Protein AF-A0A4R7BWS0-F1 (afdb_monomer)

Foldseek 3Di:
DDADWAWKWKQWPPPAIDIDIGGPVVQVVVNVVVCVVRVTHMDMAGPVCPAPLRVLVVQQSVCVVVVNGRDPVSVVVNVVSVVVVVPDPDDPPDD

Secondary structure (DSSP, 8-state):
-PPPPEEEEEEETTTEEEEEEE-HHHHHHHHHHHHHHHTS-EEEEETT--SHHHHHHHHHHHHHHTTS---HHHHHHHHHHHHHHHS--------

Solvent-accessible surface area (backbone atoms only — not comparable to full-atom values): 5580 Å² total; per-residue (Å²): 132,84,75,71,68,46,54,31,37,37,36,29,50,97,78,47,74,46,82,46,81,36,30,72,66,57,51,49,51,52,42,52,52,49,15,63,74,64,73,36,57,61,52,77,31,50,68,81,46,86,45,72,63,23,45,48,51,52,52,37,48,51,30,45,76,71,70,71,50,56,59,70,66,55,56,51,53,44,54,50,52,54,49,54,66,69,68,58,75,81,77,84,83,79,128

pLDDT: mean 88.91, std 13.63, range [46.38, 98.06]

Mean predicted aligned error: 6.19 Å

Structure (mmCIF, N/CA/C/O backbone):
data_AF-A0A4R7BWS0-F1
#
_entry.id   AF-A0A4R7BWS0-F1
#
loop_
_atom_site.group_PDB
_atom_site.id
_atom_site.type_symbol
_atom_site.label_atom_id
_atom_site.label_alt_id
_atom_site.label_comp_id
_atom_site.label_asym_id
_atom_site.label_entity_id
_atom_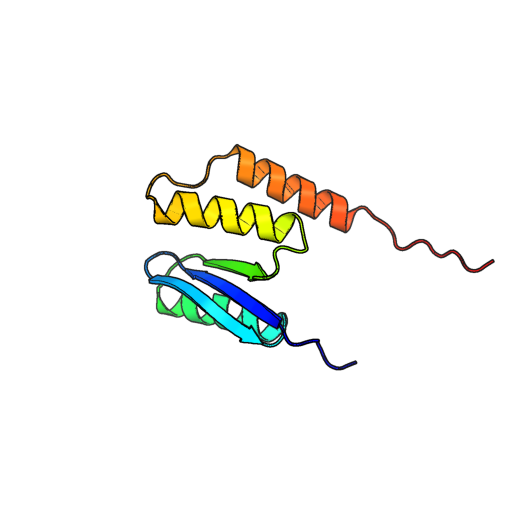site.label_seq_id
_atom_site.pdbx_PDB_ins_code
_atom_site.Cartn_x
_atom_site.Cartn_y
_atom_site.Cartn_z
_atom_site.occupancy
_atom_site.B_iso_or_equiv
_atom_site.auth_seq_id
_atom_site.auth_comp_id
_atom_site.auth_asym_id
_atom_site.auth_atom_id
_atom_site.pdbx_PDB_model_num
ATOM 1 N N . MET A 1 1 ? -12.637 8.087 21.839 1.00 50.12 1 MET A N 1
ATOM 2 C CA . MET A 1 1 ? -13.238 7.190 20.827 1.00 50.12 1 MET A CA 1
ATOM 3 C C . MET A 1 1 ? -12.183 6.160 20.456 1.00 50.12 1 MET A C 1
ATOM 5 O O . MET A 1 1 ? -11.066 6.574 20.181 1.00 50.12 1 MET A O 1
ATOM 9 N N . ALA A 1 2 ? -12.476 4.858 20.528 1.00 63.69 2 ALA A N 1
ATOM 10 C CA . ALA A 1 2 ? -11.518 3.834 20.104 1.00 63.69 2 ALA A CA 1
ATOM 11 C C . ALA A 1 2 ? -11.330 3.908 18.579 1.00 63.69 2 ALA A C 1
ATOM 13 O O . ALA A 1 2 ? -12.312 4.050 17.848 1.00 63.69 2 ALA A O 1
ATOM 14 N N . ALA A 1 3 ? -10.085 3.863 18.102 1.00 73.56 3 ALA A N 1
ATOM 15 C CA . ALA A 1 3 ? -9.812 3.822 16.671 1.00 73.56 3 ALA A CA 1
ATOM 16 C C . ALA A 1 3 ? -10.350 2.507 16.084 1.00 73.56 3 ALA A C 1
ATOM 18 O O . ALA A 1 3 ? -10.209 1.446 16.686 1.00 73.56 3 ALA A O 1
ATOM 19 N N . LYS A 1 4 ? -11.005 2.580 14.920 1.00 87.00 4 LYS A N 1
ATOM 20 C CA . LYS A 1 4 ? -11.599 1.406 14.271 1.00 87.00 4 LYS A CA 1
ATOM 21 C C . LYS A 1 4 ? -10.503 0.549 13.631 1.00 87.00 4 LYS A C 1
ATOM 23 O O . LYS A 1 4 ? -9.774 1.042 12.770 1.00 87.00 4 LYS A O 1
ATOM 28 N N . THR A 1 5 ? -10.432 -0.720 14.021 1.00 92.31 5 THR A N 1
ATOM 29 C CA . THR A 1 5 ? -9.582 -1.734 13.385 1.00 92.31 5 THR A CA 1
ATOM 30 C C . THR A 1 5 ? -10.063 -2.024 11.962 1.00 92.31 5 THR A C 1
ATOM 32 O O . THR A 1 5 ? -11.269 -2.085 11.705 1.00 92.31 5 THR A O 1
ATOM 35 N N . THR A 1 6 ? -9.128 -2.182 11.028 1.00 95.38 6 THR A N 1
ATOM 36 C CA . THR A 1 6 ? -9.383 -2.632 9.652 1.00 95.38 6 THR A CA 1
ATOM 37 C C . THR A 1 6 ? -8.164 -3.378 9.106 1.00 95.38 6 THR A C 1
ATOM 39 O O . THR A 1 6 ? -7.107 -3.404 9.740 1.00 95.38 6 THR A O 1
ATOM 42 N N . THR A 1 7 ? -8.299 -3.981 7.928 1.00 97.44 7 THR A N 1
ATOM 43 C CA . THR A 1 7 ? -7.183 -4.614 7.223 1.00 97.44 7 THR A CA 1
ATOM 44 C C . THR A 1 7 ? -6.453 -3.593 6.356 1.00 97.44 7 THR A C 1
ATOM 46 O O . THR A 1 7 ? -7.037 -2.933 5.489 1.00 97.44 7 THR A O 1
ATOM 49 N N . TRP A 1 8 ? -5.148 -3.500 6.569 1.00 97.75 8 TRP A N 1
ATOM 50 C CA . TRP A 1 8 ? -4.219 -2.669 5.822 1.00 97.75 8 TRP A CA 1
ATOM 51 C C . TRP A 1 8 ? -3.326 -3.539 4.951 1.00 97.75 8 TRP A C 1
ATOM 53 O O . TRP A 1 8 ? -2.934 -4.635 5.343 1.00 97.75 8 TRP A O 1
ATOM 63 N N . LEU A 1 9 ? -2.972 -3.021 3.783 1.00 98.06 9 LEU A N 1
ATOM 64 C CA . LEU A 1 9 ? -1.878 -3.530 2.975 1.00 98.06 9 LEU A CA 1
ATOM 65 C C . LEU A 1 9 ? -0.689 -2.591 3.128 1.00 98.06 9 LEU A C 1
ATOM 67 O O . LEU A 1 9 ? -0.824 -1.371 3.003 1.00 98.06 9 LEU A O 1
ATOM 71 N N . ILE A 1 10 ? 0.468 -3.172 3.429 1.00 97.62 10 ILE A N 1
ATOM 72 C CA . ILE A 1 10 ? 1.725 -2.461 3.624 1.00 97.62 10 ILE A CA 1
ATOM 73 C C . ILE A 1 10 ? 2.720 -3.007 2.612 1.00 97.62 10 ILE A C 1
ATOM 75 O O . ILE A 1 10 ? 3.051 -4.189 2.629 1.00 97.62 10 ILE A O 1
ATOM 79 N N . ARG A 1 11 ? 3.219 -2.129 1.744 1.00 96.38 11 ARG A N 1
ATOM 80 C CA . ARG A 1 11 ? 4.294 -2.439 0.804 1.00 96.38 11 ARG A CA 1
ATOM 81 C C . ARG A 1 11 ? 5.596 -1.840 1.291 1.00 96.38 11 ARG A C 1
ATOM 83 O O . ARG A 1 11 ? 5.634 -0.645 1.579 1.00 96.38 11 ARG A O 1
ATOM 90 N N . VAL A 1 12 ? 6.663 -2.629 1.303 1.00 95.50 12 VAL A N 1
ATOM 91 C CA . VAL A 1 12 ? 8.020 -2.173 1.622 1.00 95.50 12 VAL A CA 1
ATOM 92 C C . VAL A 1 12 ? 8.961 -2.565 0.492 1.00 95.50 12 VAL A C 1
ATOM 94 O O . VAL A 1 12 ? 8.949 -3.702 0.020 1.00 95.50 12 VAL A O 1
ATOM 97 N N . SER A 1 13 ? 9.760 -1.606 0.026 1.00 90.38 13 SER A N 1
ATOM 98 C CA . SER A 1 13 ? 10.775 -1.852 -1.000 1.00 90.38 13 SER A CA 1
ATOM 99 C C . SER A 1 13 ? 11.749 -2.935 -0.535 1.00 90.38 13 SER A C 1
ATOM 101 O O . SER A 1 13 ? 12.243 -2.860 0.583 1.00 90.38 13 SER A O 1
ATOM 103 N N . GLY A 1 14 ? 12.021 -3.927 -1.385 1.00 85.50 14 GLY A N 1
ATOM 104 C CA . GLY A 1 14 ? 12.893 -5.064 -1.061 1.00 85.50 14 GLY A CA 1
ATOM 105 C C . GLY A 1 14 ? 12.201 -6.232 -0.347 1.00 85.50 14 GLY A C 1
ATOM 106 O O . GLY A 1 14 ? 12.705 -7.346 -0.421 1.00 85.50 14 GLY A O 1
ATOM 107 N N . TYR A 1 15 ? 11.029 -6.013 0.261 1.00 90.94 15 TYR A N 1
ATOM 108 C CA . TYR A 1 15 ? 10.260 -7.058 0.952 1.00 90.94 15 TYR A CA 1
ATOM 109 C C . TYR A 1 15 ? 8.995 -7.479 0.189 1.00 90.94 15 TYR A C 1
ATOM 111 O O . TYR A 1 15 ? 8.679 -8.661 0.111 1.00 90.94 15 TYR A O 1
ATOM 119 N N . GLY A 1 16 ? 8.280 -6.514 -0.396 1.00 92.31 16 GLY A N 1
ATOM 120 C CA . GLY A 1 16 ? 6.989 -6.730 -1.053 1.00 92.31 16 GLY A CA 1
ATOM 121 C C . GLY A 1 16 ? 5.808 -6.237 -0.216 1.00 92.31 16 GLY A C 1
ATOM 122 O O . GLY A 1 16 ? 5.965 -5.377 0.658 1.00 92.31 16 GLY A O 1
ATOM 123 N N . THR A 1 17 ? 4.618 -6.750 -0.523 1.00 95.81 17 THR A N 1
ATOM 124 C CA . THR A 1 17 ? 3.343 -6.332 0.079 1.00 95.81 17 THR A CA 1
ATOM 125 C C . THR A 1 17 ? 2.824 -7.393 1.051 1.00 95.81 17 THR A C 1
ATOM 127 O O . THR A 1 17 ? 2.798 -8.574 0.716 1.00 95.81 17 THR A O 1
ATOM 130 N N . PHE A 1 18 ? 2.381 -6.984 2.243 1.00 96.19 18 PHE A N 1
ATOM 131 C CA . PHE A 1 18 ? 1.787 -7.872 3.247 1.00 96.19 18 PHE A CA 1
ATOM 132 C C . PHE A 1 18 ? 0.564 -7.245 3.925 1.00 96.19 18 PHE A C 1
ATOM 134 O O . PHE A 1 18 ? 0.376 -6.026 3.911 1.00 96.19 18 PHE A O 1
ATOM 141 N N . GLU A 1 19 ? -0.271 -8.098 4.518 1.00 97.56 19 GLU A N 1
ATOM 142 C CA . GLU A 1 19 ? -1.470 -7.695 5.254 1.00 97.56 19 GLU A CA 1
ATOM 143 C C . GLU A 1 19 ? -1.173 -7.433 6.731 1.00 97.56 19 GLU A C 1
ATOM 145 O O . GLU A 1 19 ? -0.407 -8.156 7.369 1.00 97.56 19 GLU A O 1
ATOM 150 N N . PHE A 1 20 ? -1.817 -6.407 7.279 1.00 97.56 20 PHE A N 1
ATOM 151 C CA . PHE A 1 20 ? -1.760 -6.054 8.690 1.00 97.56 20 PHE A CA 1
ATOM 152 C C . PHE A 1 20 ? -3.155 -5.669 9.186 1.00 97.56 20 PHE A C 1
ATOM 154 O O . PHE A 1 20 ? -3.783 -4.758 8.645 1.00 97.56 20 PHE A O 1
ATOM 161 N N . GLU A 1 21 ? -3.650 -6.351 10.214 1.00 97.56 21 GLU A N 1
ATOM 162 C CA . GLU A 1 21 ? -4.905 -5.994 10.873 1.00 97.56 21 GLU A CA 1
ATOM 163 C C . GLU A 1 21 ? -4.617 -5.084 12.065 1.00 97.56 21 GLU A C 1
ATOM 165 O O . GLU A 1 21 ? -3.846 -5.437 12.954 1.00 97.56 21 GLU A O 1
ATOM 170 N N . GLY A 1 22 ? -5.224 -3.898 12.070 1.00 96.06 22 GLY A N 1
ATOM 171 C CA . GLY A 1 22 ? -4.977 -2.917 13.115 1.00 96.06 22 GLY A CA 1
ATOM 172 C C . GLY A 1 22 ? -5.681 -1.590 12.881 1.00 96.06 22 GLY A C 1
ATOM 173 O O . GLY A 1 22 ? -6.406 -1.366 11.904 1.00 96.06 22 GLY A O 1
ATOM 174 N N . THR A 1 23 ? -5.462 -0.680 13.810 1.00 96.62 23 THR A N 1
ATOM 175 C CA . THR A 1 23 ? -5.834 0.723 13.683 1.00 96.62 23 THR A CA 1
ATOM 176 C C . THR A 1 23 ? -4.903 1.441 12.701 1.00 96.62 23 THR A C 1
ATOM 178 O O . THR A 1 23 ? -3.846 0.944 12.311 1.00 96.62 23 THR A O 1
ATOM 18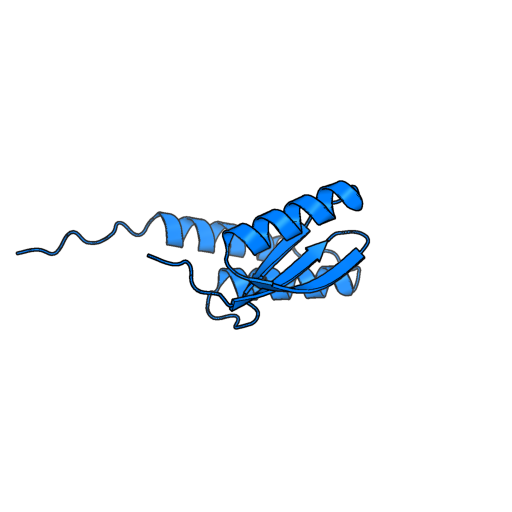1 N N . GLU A 1 24 ? -5.294 2.639 12.269 1.00 95.19 24 GLU A N 1
ATOM 182 C CA . GLU A 1 24 ? -4.464 3.434 11.360 1.00 95.19 24 GLU A CA 1
ATOM 183 C C . GLU A 1 24 ? -3.073 3.798 11.925 1.00 95.19 24 GLU A C 1
ATOM 185 O O . GLU A 1 24 ? -2.108 3.704 11.155 1.00 95.19 24 GL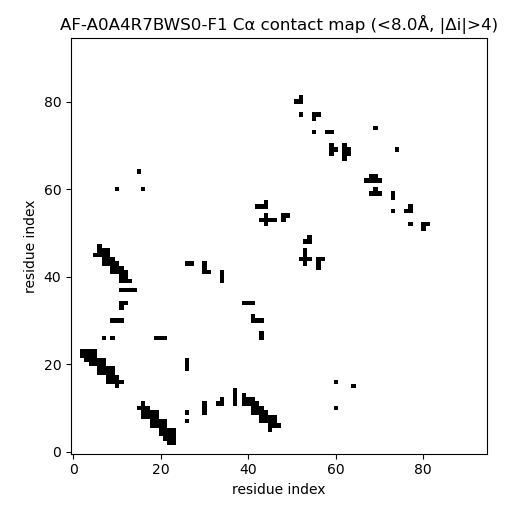U A O 1
ATOM 190 N N . PRO A 1 25 ? -2.935 4.183 13.214 1.00 96.31 25 PRO A N 1
ATOM 191 C CA . PRO A 1 25 ? -1.629 4.408 13.830 1.00 96.31 25 PRO A CA 1
ATOM 192 C C . PRO A 1 25 ? -0.764 3.147 13.871 1.00 96.31 25 PRO A C 1
ATOM 194 O O . PRO A 1 25 ? 0.384 3.202 13.447 1.00 96.31 25 PRO A O 1
ATOM 197 N N . GLU A 1 26 ? -1.319 2.002 14.278 1.00 97.06 26 GLU A N 1
ATOM 198 C CA . GLU A 1 26 ? -0.576 0.733 14.334 1.00 97.06 26 GLU A CA 1
ATOM 199 C C . GLU A 1 26 ? -0.079 0.308 12.944 1.00 97.06 26 GLU A C 1
ATOM 201 O O . GLU A 1 26 ? 1.055 -0.141 12.787 1.00 97.06 26 GLU A O 1
ATOM 206 N N . ALA A 1 27 ? -0.895 0.508 11.904 1.00 97.12 27 ALA A N 1
ATOM 207 C CA . ALA A 1 27 ? -0.488 0.233 10.529 1.00 97.12 27 ALA A CA 1
ATOM 208 C C . ALA A 1 27 ? 0.641 1.164 10.052 1.00 97.12 27 ALA A C 1
ATOM 210 O O . ALA A 1 27 ? 1.523 0.742 9.301 1.00 97.12 27 ALA A O 1
ATOM 211 N N . GLU A 1 28 ? 0.638 2.432 10.476 1.00 97.25 28 GLU A N 1
ATOM 212 C CA . GLU A 1 28 ? 1.733 3.363 10.186 1.00 97.25 28 GLU A CA 1
ATOM 213 C C . GLU A 1 28 ? 3.010 3.000 10.950 1.00 97.25 28 GLU A C 1
ATOM 215 O O . GLU A 1 28 ? 4.092 3.001 10.361 1.00 97.25 28 GLU A O 1
ATOM 220 N N . GLU A 1 29 ? 2.898 2.625 12.223 1.00 97.12 29 GLU A N 1
ATOM 221 C CA . GLU A 1 29 ? 4.020 2.131 13.023 1.00 97.12 29 GLU A CA 1
ATOM 222 C C . GLU A 1 29 ? 4.638 0.881 12.395 1.00 97.12 29 GLU A C 1
ATOM 224 O O . GLU A 1 29 ? 5.857 0.820 12.224 1.00 97.12 29 GLU A O 1
ATOM 229 N N . MET A 1 30 ? 3.808 -0.072 11.959 1.00 97.25 30 MET A N 1
ATOM 230 C CA . MET A 1 30 ? 4.251 -1.275 11.257 1.00 97.25 30 MET A CA 1
ATOM 231 C C . MET A 1 30 ? 4.976 -0.934 9.947 1.00 97.25 30 MET A C 1
ATOM 233 O O . MET A 1 30 ? 6.061 -1.461 9.681 1.00 97.25 30 MET A O 1
ATOM 237 N N . ARG A 1 31 ? 4.430 -0.006 9.146 1.00 97.44 31 ARG A N 1
ATOM 238 C CA . ARG A 1 31 ? 5.071 0.478 7.912 1.00 97.44 31 ARG A CA 1
ATOM 239 C C . ARG A 1 31 ? 6.444 1.076 8.209 1.00 97.44 31 ARG A C 1
ATOM 241 O O . ARG A 1 31 ? 7.420 0.702 7.561 1.00 97.44 31 ARG A O 1
ATOM 248 N N . VAL A 1 32 ? 6.537 1.988 9.178 1.00 96.88 32 VAL A N 1
ATOM 249 C CA . VAL A 1 32 ? 7.796 2.648 9.561 1.00 96.88 32 VAL A CA 1
ATOM 250 C C . VAL A 1 32 ? 8.806 1.638 10.096 1.00 96.88 32 VAL A C 1
ATOM 252 O O . VAL A 1 32 ? 9.969 1.671 9.693 1.00 96.88 32 VAL A O 1
ATOM 255 N N . HIS A 1 33 ? 8.373 0.733 10.974 1.00 95.38 33 HIS A N 1
ATOM 256 C CA . HIS A 1 33 ? 9.215 -0.313 11.541 1.00 95.38 33 HIS A CA 1
ATOM 257 C C . HIS A 1 33 ? 9.830 -1.180 10.440 1.00 95.38 33 HIS A C 1
ATOM 259 O O . HIS A 1 33 ? 11.051 -1.326 10.384 1.00 95.38 33 HIS A O 1
ATOM 265 N N . LYS A 1 34 ? 9.010 -1.681 9.509 1.00 94.12 34 LYS A N 1
ATOM 266 C CA . LYS A 1 34 ? 9.501 -2.498 8.396 1.00 94.12 34 LYS A CA 1
ATOM 267 C C . LYS A 1 34 ? 10.385 -1.718 7.429 1.00 94.12 34 LYS A C 1
ATOM 269 O O . LYS A 1 34 ? 11.409 -2.239 7.015 1.0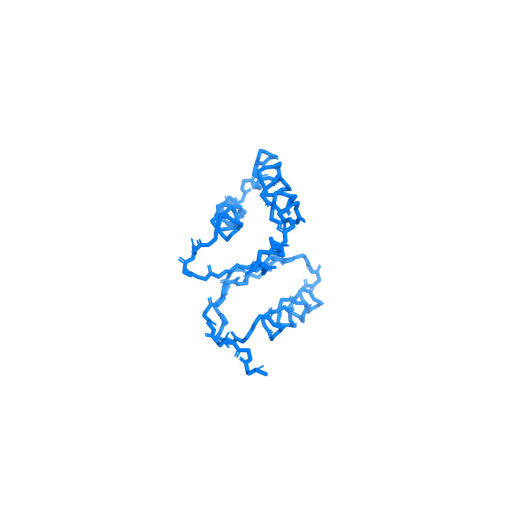0 94.12 34 LYS A O 1
ATOM 274 N N . CYS A 1 35 ? 10.072 -0.456 7.135 1.00 94.31 35 CYS A N 1
ATOM 275 C CA . CYS A 1 35 ? 10.951 0.392 6.323 1.00 94.31 35 CYS A CA 1
ATOM 276 C C . CYS A 1 35 ? 12.340 0.564 6.956 1.00 94.31 35 CYS A C 1
ATOM 278 O O . CYS A 1 35 ? 13.342 0.527 6.249 1.00 94.31 35 CYS A O 1
ATOM 280 N N . ARG A 1 36 ? 12.410 0.734 8.284 1.00 94.38 36 ARG A N 1
ATOM 281 C CA . ARG A 1 36 ? 13.685 0.827 9.013 1.00 94.38 36 ARG A CA 1
ATOM 282 C C . ARG A 1 36 ? 14.455 -0.488 8.991 1.00 94.38 36 ARG A C 1
ATOM 284 O O . ARG A 1 36 ? 15.665 -0.455 8.823 1.00 94.38 36 ARG A O 1
ATOM 291 N N . TRP A 1 37 ? 13.757 -1.608 9.162 1.00 92.25 37 TRP A N 1
ATOM 292 C CA . TRP A 1 37 ? 14.362 -2.938 9.146 1.00 92.25 37 TRP A CA 1
ATOM 293 C C . TRP A 1 37 ? 14.960 -3.283 7.777 1.00 92.25 37 TRP A C 1
ATOM 295 O O . TRP A 1 37 ? 16.108 -3.701 7.695 1.00 92.25 37 TRP A O 1
ATOM 305 N N . GLU A 1 38 ? 14.199 -3.058 6.706 1.00 91.06 38 GLU A N 1
ATOM 306 C CA . GLU A 1 38 ? 14.597 -3.397 5.333 1.00 91.06 38 GLU A CA 1
ATOM 307 C C . GLU A 1 38 ? 15.477 -2.315 4.675 1.00 91.06 38 GLU A C 1
ATOM 309 O O . GLU A 1 38 ? 15.982 -2.504 3.571 1.00 91.06 38 GLU A O 1
ATOM 314 N N . GLY A 1 39 ? 15.648 -1.153 5.319 1.00 89.19 39 GLY A N 1
ATOM 315 C CA . GLY A 1 39 ? 16.403 -0.026 4.761 1.00 89.19 39 GLY A CA 1
ATOM 316 C C . GLY A 1 39 ? 15.738 0.617 3.537 1.00 89.19 39 GLY A C 1
ATOM 317 O O . GLY A 1 39 ? 16.426 1.088 2.632 1.00 89.19 39 GLY A O 1
ATOM 318 N N . GLY A 1 40 ? 14.403 0.628 3.488 1.00 88.44 40 GLY A N 1
ATOM 319 C CA . GLY A 1 40 ? 13.626 1.005 2.306 1.00 88.44 40 GLY A CA 1
ATOM 320 C C . GLY A 1 40 ? 12.554 2.066 2.548 1.00 88.44 40 GLY A C 1
ATOM 321 O O . GLY A 1 40 ? 12.347 2.571 3.651 1.00 88.44 40 GLY A O 1
ATOM 322 N N . THR A 1 41 ? 11.834 2.397 1.478 1.00 92.19 41 THR A N 1
ATOM 323 C CA . THR A 1 41 ? 10.587 3.166 1.547 1.00 92.19 41 THR A CA 1
ATOM 324 C C . THR A 1 41 ? 9.387 2.225 1.535 1.00 92.19 41 THR A C 1
ATOM 326 O O . THR A 1 41 ? 9.478 1.076 1.095 1.00 92.19 41 THR A O 1
ATOM 329 N N . GLY A 1 42 ? 8.240 2.711 2.006 1.00 94.19 42 GLY A N 1
ATOM 330 C CA . GLY A 1 42 ? 7.033 1.901 2.048 1.00 94.19 42 GLY A CA 1
ATOM 331 C C . GLY A 1 42 ? 5.757 2.714 1.980 1.00 94.19 42 GLY A C 1
ATOM 332 O O . GLY A 1 42 ? 5.735 3.899 2.323 1.00 94.19 42 GLY A O 1
ATOM 333 N N . MET A 1 43 ? 4.698 2.050 1.541 1.00 95.94 43 MET A N 1
ATOM 334 C CA . MET A 1 43 ? 3.358 2.594 1.347 1.00 95.94 43 MET A CA 1
ATOM 335 C C . MET A 1 43 ? 2.359 1.783 2.169 1.00 95.94 43 MET A C 1
ATOM 337 O O . MET A 1 43 ? 2.565 0.590 2.376 1.00 95.94 43 MET A O 1
ATOM 341 N N . LYS A 1 44 ? 1.273 2.424 2.611 1.00 97.12 44 LYS A N 1
ATOM 342 C CA . LYS A 1 44 ? 0.142 1.751 3.261 1.00 97.12 44 LYS A CA 1
ATOM 343 C C . LYS A 1 44 ? -1.181 2.186 2.648 1.00 97.12 44 LYS A C 1
ATOM 345 O O . LYS A 1 44 ? -1.352 3.368 2.338 1.00 97.12 44 LYS A O 1
ATOM 350 N N . TRP A 1 45 ? -2.117 1.264 2.512 1.00 97.44 45 TRP A N 1
ATOM 351 C CA . TRP A 1 45 ? -3.483 1.556 2.085 1.00 97.44 45 TRP A CA 1
ATOM 352 C C . TRP A 1 45 ? -4.469 0.591 2.731 1.00 97.44 45 TRP A C 1
ATOM 354 O O . TRP A 1 45 ? -4.085 -0.478 3.207 1.00 97.44 45 TRP A O 1
ATOM 364 N N . ARG A 1 46 ? -5.741 0.976 2.788 1.00 96.69 46 ARG A N 1
ATOM 365 C CA . ARG A 1 46 ? -6.804 0.085 3.261 1.00 96.69 46 ARG A CA 1
ATOM 366 C C . ARG A 1 46 ? -7.103 -0.972 2.208 1.00 96.69 46 ARG A C 1
ATOM 368 O O . ARG A 1 46 ? -7.243 -0.656 1.028 1.00 96.69 46 ARG A O 1
ATOM 375 N N . LYS A 1 47 ? -7.258 -2.223 2.643 1.00 96.69 47 LYS A N 1
ATOM 376 C CA . LYS A 1 47 ? -7.591 -3.346 1.754 1.00 96.69 47 LYS A CA 1
ATOM 377 C C . LYS A 1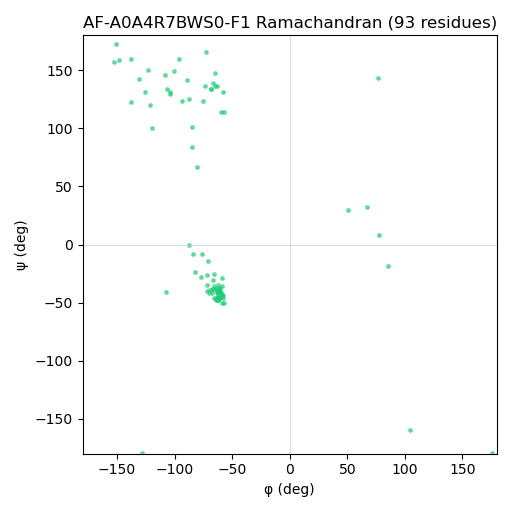 47 ? -8.987 -3.212 1.132 1.00 96.69 47 LYS A C 1
ATOM 379 O O . LYS A 1 47 ? -9.224 -3.745 0.057 1.00 96.69 47 LYS A O 1
ATOM 384 N N . ASP A 1 48 ? -9.895 -2.489 1.788 1.00 94.69 48 ASP A N 1
ATOM 385 C CA . ASP A 1 48 ? -11.260 -2.254 1.300 1.00 94.69 48 ASP A CA 1
ATOM 386 C C . ASP A 1 48 ? -11.337 -1.310 0.087 1.00 94.69 48 ASP A C 1
ATOM 388 O O . ASP A 1 48 ? -12.378 -1.249 -0.567 1.00 94.69 48 ASP A O 1
ATOM 392 N N . LEU A 1 49 ? -10.251 -0.583 -0.220 1.00 95.00 49 LEU A N 1
ATOM 393 C CA . LEU A 1 49 ? -10.165 0.377 -1.324 1.00 95.00 49 LEU A CA 1
ATOM 394 C C . LEU A 1 49 ? -11.326 1.390 -1.343 1.00 95.00 49 LEU A C 1
ATOM 396 O O . LEU A 1 49 ? -11.737 1.882 -2.405 1.00 95.00 49 LEU A O 1
ATOM 400 N N . ALA A 1 50 ? -11.865 1.706 -0.160 1.00 92.31 50 ALA A N 1
ATOM 401 C CA . ALA A 1 50 ? -13.008 2.598 -0.021 1.00 92.31 50 ALA A CA 1
ATOM 402 C C . ALA A 1 50 ? -12.655 4.035 -0.424 1.00 92.31 50 ALA A C 1
ATOM 404 O O . ALA A 1 50 ? -13.512 4.771 -0.919 1.00 92.31 50 ALA A O 1
ATOM 405 N N . ARG A 1 51 ? -11.393 4.438 -0.235 1.00 92.12 51 ARG A N 1
ATOM 406 C CA . ARG A 1 51 ? -10.900 5.759 -0.619 1.00 92.12 51 ARG A CA 1
ATOM 407 C C . ARG A 1 51 ? -10.134 5.702 -1.928 1.00 92.12 51 ARG A C 1
ATOM 409 O O . ARG A 1 51 ? -9.434 4.743 -2.240 1.00 92.12 51 ARG A O 1
ATOM 416 N N . GLU A 1 52 ? -10.203 6.804 -2.657 1.00 94.06 52 GLU A N 1
ATOM 417 C CA . GLU A 1 52 ? -9.476 6.968 -3.910 1.00 94.06 52 GLU A CA 1
ATOM 418 C C . GLU A 1 52 ? -7.951 6.893 -3.713 1.00 94.06 52 GLU A C 1
ATOM 420 O O . GLU A 1 52 ? -7.252 6.271 -4.508 1.00 94.06 52 GLU A O 1
ATOM 425 N N . GLU A 1 53 ? -7.434 7.439 -2.608 1.00 94.75 53 GLU A N 1
ATOM 426 C CA . GLU A 1 53 ? -6.013 7.332 -2.254 1.00 94.75 53 GLU A CA 1
ATOM 427 C C . GLU A 1 53 ? -5.547 5.876 -2.097 1.00 94.75 53 GLU A C 1
ATOM 429 O O . GLU A 1 53 ? -4.426 5.548 -2.488 1.00 94.75 53 GLU A O 1
ATOM 434 N N . ASP A 1 54 ? -6.411 5.000 -1.575 1.00 96.31 54 ASP A N 1
ATOM 435 C CA . ASP A 1 54 ? -6.093 3.590 -1.358 1.00 96.31 54 ASP A CA 1
ATOM 436 C C . ASP A 1 54 ? -6.014 2.842 -2.693 1.00 96.31 54 ASP A C 1
ATOM 438 O O . ASP A 1 54 ? -5.087 2.065 -2.919 1.00 96.31 54 ASP A O 1
ATOM 442 N N . ARG A 1 55 ? -6.926 3.152 -3.625 1.00 97.00 55 ARG A N 1
ATOM 443 C CA . ARG A 1 55 ? -6.906 2.617 -4.996 1.00 97.00 55 ARG A CA 1
ATOM 444 C C . ARG A 1 55 ? -5.640 3.016 -5.736 1.00 97.00 55 ARG A C 1
ATOM 446 O O . ARG A 1 55 ? -4.986 2.159 -6.322 1.00 97.00 55 ARG A O 1
ATOM 453 N N . ILE A 1 56 ? -5.261 4.293 -5.658 1.00 96.75 56 ILE A N 1
ATOM 454 C CA . ILE A 1 56 ? -4.051 4.792 -6.322 1.00 96.75 56 ILE A CA 1
ATOM 455 C C . ILE A 1 56 ? -2.811 4.101 -5.749 1.00 96.75 56 ILE A C 1
ATOM 457 O O . ILE A 1 56 ? -1.949 3.665 -6.507 1.00 96.75 56 ILE A O 1
ATOM 461 N N . ARG A 1 57 ? -2.716 3.945 -4.422 1.00 96.25 57 ARG A N 1
ATOM 462 C CA . ARG A 1 57 ? -1.592 3.229 -3.794 1.00 96.25 57 ARG A CA 1
ATOM 463 C C . ARG A 1 57 ? -1.543 1.753 -4.188 1.00 96.25 57 ARG A C 1
ATOM 465 O O . ARG A 1 57 ? -0.451 1.250 -4.435 1.00 96.25 57 ARG A O 1
ATOM 472 N N . SER A 1 58 ? -2.693 1.089 -4.302 1.00 97.06 58 SER A N 1
ATOM 473 C CA . SER A 1 58 ? -2.784 -0.291 -4.798 1.00 97.06 58 SER A CA 1
ATOM 474 C C . SER A 1 58 ? -2.317 -0.418 -6.255 1.00 97.06 58 SER A C 1
ATOM 476 O O . SER A 1 58 ? -1.611 -1.364 -6.606 1.00 97.06 58 SER A O 1
ATOM 478 N N . GLU A 1 59 ? -2.674 0.544 -7.106 1.00 96.81 59 GLU A N 1
ATOM 479 C CA . GLU A 1 59 ? -2.239 0.600 -8.508 1.00 96.81 59 GLU A CA 1
ATOM 480 C C . GLU A 1 59 ? -0.722 0.828 -8.602 1.00 96.81 59 GLU A C 1
ATOM 482 O O . GLU A 1 59 ? -0.012 0.088 -9.281 1.00 96.81 59 GLU A O 1
ATOM 487 N N . MET A 1 60 ? -0.191 1.780 -7.826 1.00 96.25 60 MET A N 1
ATOM 488 C CA . MET A 1 60 ? 1.253 2.013 -7.721 1.00 96.25 60 MET A CA 1
ATOM 489 C C . MET A 1 60 ? 2.000 0.764 -7.241 1.00 96.25 60 MET A C 1
ATOM 491 O O . MET A 1 60 ? 3.051 0.439 -7.788 1.00 96.25 60 MET A O 1
ATOM 495 N N . ALA A 1 61 ? 1.474 0.067 -6.228 1.00 95.12 61 ALA A N 1
ATOM 496 C CA . ALA A 1 61 ? 2.052 -1.176 -5.726 1.00 95.12 61 ALA A CA 1
ATOM 497 C C . ALA A 1 61 ? 2.144 -2.241 -6.825 1.00 95.12 61 ALA A C 1
ATOM 499 O O . ALA A 1 61 ? 3.210 -2.822 -6.994 1.00 95.12 61 ALA A O 1
ATOM 500 N N . SER A 1 62 ? 1.091 -2.401 -7.630 1.00 94.38 62 SER A N 1
ATOM 501 C CA . SER A 1 62 ? 1.062 -3.363 -8.740 1.00 94.38 62 SER A CA 1
ATOM 502 C C . SER A 1 62 ? 2.164 -3.094 -9.772 1.00 94.38 62 SER A C 1
ATOM 504 O O . SER A 1 62 ? 2.878 -4.015 -10.159 1.00 94.38 62 SER A O 1
ATOM 506 N N . HIS A 1 63 ? 2.382 -1.830 -10.156 1.00 95.06 63 HIS A N 1
ATOM 507 C CA . HIS A 1 63 ? 3.481 -1.466 -11.064 1.00 95.06 63 HIS A CA 1
ATOM 508 C C . HIS A 1 63 ? 4.865 -1.742 -10.477 1.00 95.06 63 HIS A C 1
ATOM 510 O O . HIS A 1 63 ? 5.786 -2.153 -11.183 1.00 95.06 63 H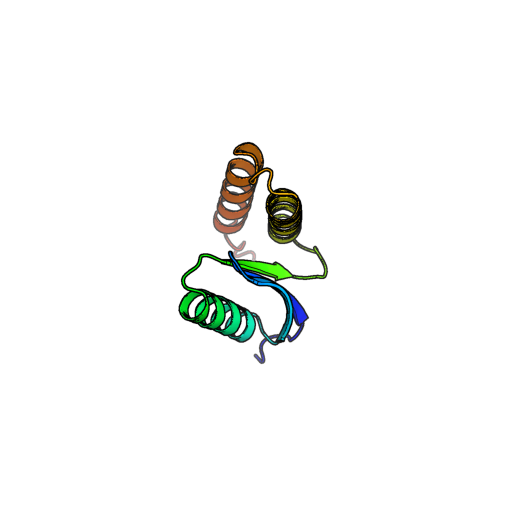IS A O 1
ATOM 516 N N . PHE A 1 64 ? 5.045 -1.497 -9.181 1.00 92.44 64 PHE A N 1
ATOM 517 C CA . PHE A 1 64 ? 6.321 -1.797 -8.553 1.00 92.44 64 PHE A CA 1
ATOM 518 C C . PHE A 1 64 ? 6.561 -3.300 -8.394 1.00 92.44 64 PHE A C 1
ATOM 520 O O . PHE A 1 64 ? 7.704 -3.732 -8.511 1.00 92.44 64 PHE A O 1
ATOM 527 N N . ASP A 1 65 ? 5.516 -4.083 -8.135 1.00 89.06 65 ASP A N 1
ATOM 528 C CA . ASP A 1 65 ? 5.609 -5.540 -8.014 1.00 89.06 65 ASP A CA 1
ATOM 529 C C . ASP A 1 65 ? 5.857 -6.193 -9.390 1.00 89.06 65 ASP A C 1
ATOM 531 O O . ASP A 1 65 ? 6.524 -7.221 -9.472 1.00 89.06 65 ASP A O 1
ATOM 535 N N . ALA A 1 66 ? 5.437 -5.536 -10.479 1.00 91.44 66 ALA A N 1
ATOM 536 C CA . ALA A 1 66 ? 5.813 -5.871 -11.855 1.00 91.44 66 ALA A CA 1
ATOM 537 C C . ALA A 1 66 ? 7.240 -5.422 -12.251 1.00 91.44 66 ALA A C 1
ATOM 539 O O . ALA A 1 66 ? 7.720 -5.776 -13.326 1.00 91.44 66 ALA A O 1
ATOM 540 N N . GLY A 1 67 ? 7.933 -4.640 -11.413 1.00 90.12 67 GLY A N 1
ATOM 541 C CA . GLY A 1 67 ? 9.281 -4.126 -11.696 1.00 90.12 67 GLY A CA 1
ATOM 542 C C . GLY A 1 67 ? 9.335 -2.941 -12.671 1.00 90.12 67 GLY A C 1
ATOM 543 O O . GLY A 1 67 ? 10.423 -2.518 -13.054 1.00 90.12 67 GLY A O 1
ATOM 544 N N . GLU A 1 68 ? 8.189 -2.375 -13.050 1.00 89.25 68 GLU A N 1
ATOM 545 C CA . GLU A 1 68 ? 8.081 -1.279 -14.028 1.00 89.25 68 GLU A CA 1
ATOM 546 C C . GLU A 1 68 ? 8.347 0.099 -13.406 1.00 89.25 68 GLU A C 1
ATOM 548 O O . GLU A 1 68 ? 8.720 1.053 -14.091 1.00 89.25 68 GLU A O 1
ATOM 553 N N . GLY A 1 69 ? 8.158 0.203 -12.088 1.00 89.00 69 GLY A N 1
ATOM 554 C CA . GLY A 1 69 ? 8.094 1.482 -11.391 1.00 89.00 69 GLY A CA 1
ATOM 555 C C . GLY A 1 69 ? 6.746 2.176 -11.607 1.00 89.00 69 GLY A C 1
ATOM 556 O O . GLY A 1 69 ? 6.148 2.112 -12.677 1.00 89.00 69 GLY A O 1
ATOM 557 N N . ALA A 1 70 ? 6.231 2.848 -10.576 1.00 91.38 70 ALA A N 1
ATOM 558 C CA . ALA A 1 70 ? 4.946 3.529 -10.701 1.00 91.38 70 ALA A CA 1
ATOM 559 C C . ALA A 1 70 ? 5.033 4.742 -11.657 1.00 91.38 70 ALA A C 1
ATOM 561 O O . ALA A 1 70 ? 5.937 5.573 -11.508 1.00 91.38 70 ALA A O 1
ATOM 562 N N . PRO A 1 71 ? 4.084 4.907 -12.595 1.00 92.88 71 PRO A N 1
ATOM 563 C CA . PRO A 1 71 ? 4.063 6.051 -13.499 1.00 92.88 71 PRO A CA 1
ATOM 564 C C . PRO A 1 71 ? 3.839 7.377 -12.758 1.00 92.88 71 PRO A C 1
ATOM 566 O O . PRO A 1 71 ? 3.109 7.468 -11.767 1.00 92.88 71 PRO A O 1
ATOM 569 N N . SER A 1 72 ? 4.437 8.452 -13.281 1.00 92.69 72 SER A N 1
ATOM 570 C CA . SER A 1 72 ? 4.359 9.807 -12.708 1.00 92.69 72 SER A CA 1
ATOM 571 C C . SER A 1 72 ? 2.925 10.346 -12.598 1.00 92.69 72 SER A C 1
ATOM 573 O O . SER A 1 72 ? 2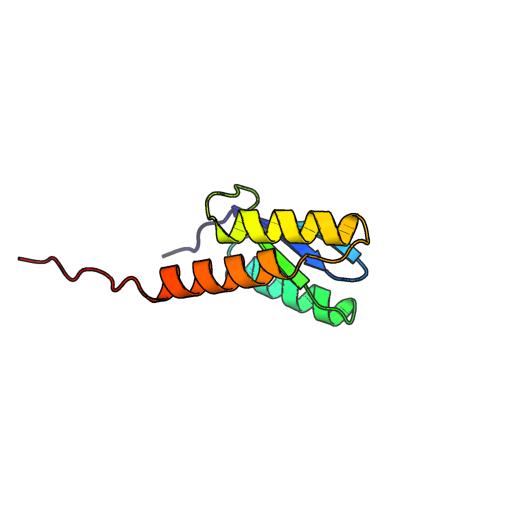.625 11.118 -11.682 1.00 92.69 72 SER A O 1
ATOM 575 N N . SER A 1 73 ? 2.024 9.902 -13.478 1.00 94.31 73 SER A N 1
ATOM 576 C CA . SER A 1 73 ? 0.595 10.232 -13.457 1.00 94.31 73 SER A CA 1
ATOM 577 C C . SER A 1 73 ? -0.098 9.768 -12.173 1.00 94.31 73 SER A C 1
ATOM 579 O O . SER A 1 73 ? -0.919 10.508 -11.630 1.00 94.31 73 SER A O 1
ATOM 581 N N . LEU A 1 74 ? 0.271 8.604 -11.626 1.00 94.19 74 LEU A N 1
ATOM 582 C CA . LEU A 1 74 ? -0.285 8.112 -10.362 1.00 94.19 74 LEU A CA 1
ATOM 583 C C . LEU A 1 74 ? 0.174 8.958 -9.181 1.00 94.19 74 LEU A C 1
ATOM 585 O O . LEU A 1 74 ? -0.634 9.300 -8.318 1.00 94.19 74 LEU A O 1
ATOM 589 N N . PHE A 1 75 ? 1.434 9.396 -9.177 1.00 93.56 75 PHE A N 1
ATOM 590 C CA . PHE A 1 75 ? 1.910 10.342 -8.168 1.00 93.56 75 PHE A CA 1
ATOM 591 C C . PHE A 1 75 ? 1.171 11.682 -8.251 1.00 93.56 75 PHE A C 1
ATOM 593 O O . PHE A 1 75 ? 0.834 12.256 -7.215 1.00 93.56 75 PHE A O 1
ATOM 600 N N . ALA A 1 76 ? 0.905 12.188 -9.458 1.00 94.38 76 ALA A N 1
ATOM 601 C CA . ALA A 1 76 ? 0.140 13.419 -9.646 1.00 94.38 76 ALA A CA 1
ATOM 602 C C . ALA A 1 76 ? -1.306 13.269 -9.143 1.00 94.38 76 ALA A C 1
ATOM 604 O O . ALA A 1 76 ? -1.769 14.103 -8.363 1.00 94.38 76 ALA A O 1
ATOM 605 N N . ARG A 1 77 ? -1.983 12.172 -9.507 1.00 95.31 77 ARG A N 1
ATOM 606 C CA . ARG A 1 77 ? -3.349 11.851 -9.062 1.00 95.31 77 ARG A CA 1
ATOM 607 C C . ARG A 1 77 ? -3.432 11.684 -7.543 1.00 95.31 77 ARG A C 1
ATOM 609 O O . ARG A 1 77 ? -4.362 12.199 -6.923 1.00 95.31 77 ARG A O 1
ATOM 616 N N . LEU A 1 78 ? -2.437 11.044 -6.922 1.00 94.25 78 LEU A N 1
ATOM 617 C CA . LEU A 1 78 ? -2.361 10.917 -5.464 1.00 94.25 78 LEU A CA 1
ATOM 618 C C . LEU A 1 78 ? -2.237 12.290 -4.795 1.00 94.25 78 LEU A C 1
ATOM 620 O O . LEU A 1 78 ? -2.986 12.590 -3.868 1.00 94.25 78 LEU A O 1
ATOM 624 N N . ARG A 1 79 ? -1.332 13.151 -5.282 1.00 93.44 79 ARG A N 1
ATOM 625 C CA . ARG A 1 79 ? -1.164 14.512 -4.744 1.00 93.44 79 ARG A CA 1
ATOM 626 C C . ARG A 1 79 ? -2.447 15.331 -4.858 1.00 93.44 79 ARG A C 1
ATOM 628 O O . ARG A 1 79 ? -2.803 16.007 -3.900 1.00 93.44 79 ARG A O 1
ATOM 635 N N . GLN A 1 80 ? -3.140 15.252 -5.993 1.00 92.94 80 GLN A N 1
ATOM 636 C CA . GLN A 1 80 ? -4.420 15.935 -6.192 1.00 92.94 80 GLN A CA 1
ATOM 637 C C . GLN A 1 80 ? -5.484 15.423 -5.218 1.00 92.94 80 GLN A C 1
ATOM 639 O O . GLN A 1 80 ? -6.112 16.224 -4.535 1.00 92.94 80 GLN A O 1
ATOM 644 N N . THR A 1 81 ? -5.621 14.101 -5.080 1.00 92.50 81 THR A N 1
ATOM 645 C CA . THR A 1 81 ? -6.587 13.471 -4.162 1.00 92.50 81 THR A CA 1
ATOM 646 C C . THR A 1 81 ? -6.367 13.923 -2.717 1.00 92.50 81 THR A C 1
ATOM 648 O O . THR A 1 81 ? -7.310 14.321 -2.033 1.00 92.50 81 THR A O 1
ATOM 651 N N . LEU A 1 82 ? -5.110 13.931 -2.266 1.00 89.56 82 LEU A N 1
ATOM 652 C CA . LEU A 1 82 ? -4.739 14.385 -0.925 1.00 89.56 82 LEU A CA 1
ATOM 653 C C . LEU A 1 82 ? -4.965 15.893 -0.736 1.00 89.56 82 LEU A C 1
ATOM 655 O O . LEU A 1 82 ? -5.417 16.317 0.327 1.00 89.56 82 LEU A O 1
ATOM 659 N N . ALA A 1 83 ? -4.680 16.706 -1.757 1.00 90.06 83 ALA A N 1
ATOM 660 C CA . ALA A 1 83 ? -4.943 18.141 -1.721 1.00 90.06 83 ALA A CA 1
ATOM 661 C C . ALA A 1 83 ? -6.447 18.424 -1.597 1.00 90.06 83 ALA A C 1
ATOM 663 O O . ALA A 1 83 ? -6.851 19.176 -0.716 1.00 90.06 83 ALA A O 1
ATOM 664 N N . THR A 1 84 ? -7.287 17.763 -2.398 1.00 86.50 84 THR A N 1
ATOM 665 C CA . THR A 1 84 ? -8.748 17.916 -2.338 1.00 86.50 84 THR A CA 1
ATOM 666 C C . THR A 1 84 ? -9.320 17.471 -0.994 1.00 86.50 84 THR A C 1
ATOM 668 O O . THR A 1 84 ? -10.180 18.160 -0.450 1.00 86.50 84 THR A O 1
ATOM 671 N N . ALA A 1 85 ? -8.828 16.365 -0.426 1.00 80.31 85 ALA A N 1
ATO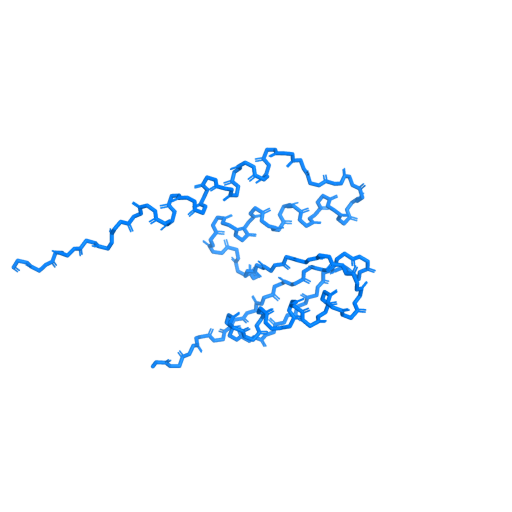M 672 C CA . ALA A 1 85 ? -9.246 15.909 0.900 1.00 80.31 85 ALA A CA 1
ATOM 673 C C . ALA A 1 85 ? -8.907 16.931 2.000 1.00 80.31 85 ALA A C 1
ATOM 675 O O . ALA A 1 85 ? -9.687 17.113 2.928 1.00 80.31 85 ALA A O 1
ATOM 676 N N . ARG A 1 86 ? -7.775 17.635 1.868 1.00 73.25 86 ARG A N 1
ATOM 677 C CA . ARG A 1 86 ? -7.346 18.693 2.795 1.00 73.25 86 ARG A CA 1
ATOM 678 C C . ARG A 1 86 ? -8.092 20.018 2.593 1.00 73.25 86 ARG A C 1
ATOM 680 O O . ARG A 1 86 ? -8.217 20.789 3.536 1.00 73.25 86 ARG A O 1
ATOM 687 N N . SER A 1 87 ? -8.555 20.298 1.376 1.00 70.38 87 SER A N 1
ATOM 688 C CA . SER A 1 87 ? -9.219 21.555 1.006 1.00 70.38 87 SER A CA 1
ATOM 689 C C . SER A 1 87 ? -10.729 21.580 1.248 1.00 70.38 87 SER A C 1
ATOM 691 O O . SER A 1 87 ? -11.345 22.599 0.955 1.00 70.38 87 SER A O 1
ATOM 693 N N . LYS A 1 88 ? -11.342 20.506 1.757 1.00 54.69 88 LYS A N 1
ATOM 694 C CA . LYS A 1 88 ? -12.744 20.525 2.196 1.00 54.69 88 LYS A CA 1
ATOM 695 C C . LYS A 1 88 ? -12.795 21.048 3.641 1.00 54.69 88 LYS A C 1
ATOM 697 O O . LYS A 1 88 ? -12.475 20.275 4.542 1.00 54.69 88 LYS A O 1
ATOM 702 N N . PRO A 1 89 ? -13.142 22.325 3.897 1.00 50.59 89 PRO A N 1
ATOM 703 C CA . PRO A 1 89 ? -13.481 22.739 5.246 1.00 50.59 89 PRO A CA 1
ATOM 704 C C . PRO A 1 89 ? -14.735 21.979 5.682 1.00 50.59 89 PRO A C 1
ATOM 706 O O . PRO A 1 89 ? -15.683 21.796 4.919 1.00 50.59 89 PRO A O 1
ATOM 709 N N . GLU A 1 90 ? -14.685 21.497 6.911 1.00 52.62 90 GLU A N 1
ATOM 710 C CA . GLU A 1 90 ? -15.814 20.979 7.671 1.00 52.62 90 GLU A CA 1
ATOM 711 C C . GLU A 1 90 ? -16.848 22.108 7.728 1.00 52.62 90 GLU A C 1
ATOM 713 O O . GLU A 1 90 ? -16.557 23.177 8.256 1.00 52.62 90 GLU A O 1
ATOM 718 N N . ASP A 1 91 ? -18.003 21.913 7.093 1.00 51.62 91 ASP A N 1
ATOM 719 C CA . ASP A 1 91 ? -19.104 22.876 7.071 1.00 51.62 91 ASP A CA 1
ATOM 720 C C . ASP A 1 91 ? -19.565 23.133 8.519 1.00 51.62 91 ASP A C 1
ATOM 722 O O . ASP A 1 91 ? -20.104 22.208 9.141 1.00 51.62 91 ASP A O 1
ATOM 726 N N . PRO A 1 92 ? -19.407 24.336 9.106 1.00 53.75 92 PRO A N 1
ATOM 727 C CA . PRO A 1 92 ? -20.064 24.653 10.361 1.00 53.75 92 PRO A CA 1
ATOM 728 C C . PRO A 1 92 ? -21.518 25.032 10.055 1.00 53.75 92 PRO A C 1
ATOM 730 O O . PRO A 1 92 ? -21.929 26.175 10.227 1.00 53.75 92 PRO A O 1
ATOM 733 N N . SER A 1 93 ? -22.317 24.074 9.581 1.00 50.31 93 SER A N 1
ATOM 734 C CA . SER A 1 93 ? -23.773 24.231 9.541 1.00 50.31 93 SER A CA 1
ATOM 735 C C . SER A 1 93 ? -24.352 23.838 10.900 1.00 50.31 93 SER A C 1
ATOM 737 O O . SER A 1 93 ? -24.761 22.700 11.126 1.00 50.31 93 SER A O 1
ATOM 739 N N . HIS A 1 94 ? -24.340 24.789 11.831 1.00 47.06 94 HIS A N 1
ATOM 740 C CA . HIS A 1 94 ? -25.350 24.899 12.884 1.00 47.06 94 HIS A CA 1
ATOM 741 C C . HIS A 1 94 ? -26.009 26.269 12.711 1.00 47.06 94 HIS A C 1
ATOM 743 O O . HIS A 1 94 ? -25.429 27.292 13.072 1.00 47.06 94 HIS A O 1
ATOM 749 N N . GLY A 1 95 ? -27.187 26.258 12.089 1.00 46.38 95 GLY A N 1
ATOM 750 C CA . GLY A 1 95 ? -28.187 27.319 12.180 1.00 46.38 95 GLY A CA 1
ATOM 751 C C . GLY A 1 95 ? -29.307 26.875 13.104 1.00 46.38 95 GLY A C 1
ATOM 752 O O . GLY A 1 95 ? -29.546 25.646 13.160 1.00 46.38 95 GLY A O 1
#

Sequence (95 aa):
MAAKTTTWLIRVSGYGTFEFEGTEPEAEEMRVHKCRWEGGTGMKWRKDLAREEDRIRSEMASHFDAGEGAPSSLFARLRQTLATARSKPEDPSHG

Radius of gyration: 15.17 Å; Cα contacts (8 Å, |Δi|>4): 121; chains: 1; bounding box: 45×35×35 Å

Organism: NCBI:txid1339210

Nearest PDB structures (foldseek):
  8hjj-assembly3_C  TM=6.966E-01  e=9.293E-01  Rhodobacter capsulatus DE442
  8hjj-assembly2_B  TM=6.744E-01  e=1.055E+00  Rhodobacter capsulatus DE442
  1jqg-assembly1_A  TM=2.859E-01  e=2.126E+00  Helicoverpa armigera
  7tyj-assembly1_B  TM=3.158E-01  e=6.27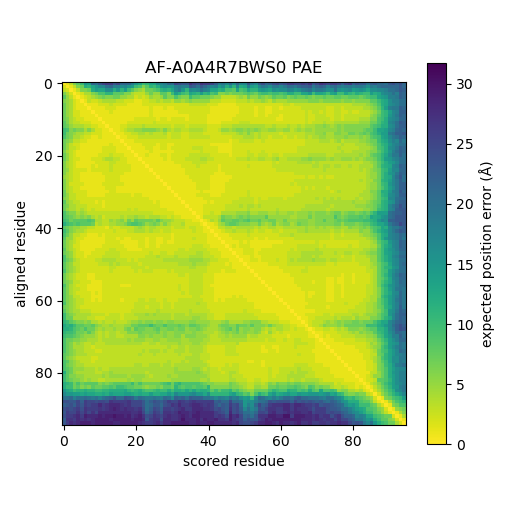1E+00  Homo sapiens